Protein AF-A0A536F497-F1 (afdb_monomer_lite)

Secondary structure (DSSP, 8-state):
-----------------S---------S--GGG------SPPPGGG--PPP-SHHHHHHHHHHHHTT---HHHHTT---

Foldseek 3Di:
DDDPPDPDDDDDPDDDDPDDDDDPPPPDPDPVPPPDPPPDDDDPVPDDDADDDPVVVVVVVVCVVVVHDDCCVVVVPRD

Radius of gyration: 24.96 Å; chains: 1; bounding box: 60×52×46 Å

Structure (mmCIF, N/CA/C/O backbone):
data_AF-A0A536F497-F1
#
_entry.id   AF-A0A536F497-F1
#
loop_
_atom_site.group_PDB
_atom_site.id
_atom_site.type_symbol
_atom_site.label_atom_id
_atom_site.label_alt_id
_atom_site.label_comp_id
_atom_site.label_asym_id
_atom_site.label_entity_id
_atom_site.label_seq_id
_atom_site.pdbx_PDB_ins_code
_atom_site.Cartn_x
_atom_site.Cartn_y
_atom_site.Cartn_z
_atom_site.occupancy
_atom_site.B_iso_or_equiv
_atom_site.auth_seq_id
_atom_site.auth_comp_id
_atom_site.auth_asym_id
_atom_site.auth_atom_id
_atom_site.pdbx_PDB_model_num
ATOM 1 N N . MET A 1 1 ? -51.350 38.468 7.468 1.00 43.97 1 MET A N 1
ATOM 2 C CA . MET A 1 1 ? -49.891 38.326 7.662 1.00 43.97 1 MET A CA 1
ATOM 3 C C . MET A 1 1 ? -49.412 37.237 6.718 1.00 43.97 1 MET A C 1
ATOM 5 O O . MET A 1 1 ? -49.996 36.164 6.701 1.00 43.97 1 MET A O 1
ATOM 9 N N . HIS A 1 2 ? -48.492 37.596 5.830 1.00 45.06 2 HIS A N 1
ATOM 10 C CA . HIS A 1 2 ? -48.190 36.924 4.565 1.00 45.06 2 HIS A CA 1
ATOM 11 C C . HIS A 1 2 ? -47.137 35.821 4.784 1.00 45.06 2 HIS A C 1
ATOM 13 O O . HIS A 1 2 ? -46.052 36.121 5.275 1.00 45.06 2 HIS A O 1
ATOM 19 N N . GLN A 1 3 ? -47.444 34.567 4.440 1.00 53.75 3 GLN A N 1
ATOM 20 C CA . GLN A 1 3 ? -46.429 33.516 4.292 1.00 53.75 3 GLN A CA 1
ATOM 21 C C . GLN A 1 3 ? -45.880 33.578 2.858 1.00 53.75 3 GLN A C 1
ATOM 23 O O . GLN A 1 3 ? -46.687 33.599 1.928 1.00 53.75 3 GLN A O 1
ATOM 28 N N . PRO A 1 4 ? -44.556 33.584 2.630 1.00 56.94 4 PRO A N 1
ATOM 29 C CA . PRO A 1 4 ? -44.017 33.356 1.300 1.00 56.94 4 PRO A CA 1
ATOM 30 C C . PRO A 1 4 ? -44.024 31.849 1.026 1.00 56.94 4 PRO A C 1
ATOM 32 O O . PRO A 1 4 ? -43.108 31.118 1.395 1.00 56.94 4 PRO A O 1
ATOM 35 N N . SER A 1 5 ? -45.077 31.366 0.376 1.00 58.62 5 SER A N 1
ATOM 36 C CA . SER A 1 5 ? -45.110 30.042 -0.246 1.00 58.62 5 SER A CA 1
ATOM 37 C C . SER A 1 5 ? -44.227 30.048 -1.500 1.00 58.62 5 SER A C 1
ATOM 39 O O . SER A 1 5 ? -44.701 30.232 -2.617 1.00 58.62 5 SER A O 1
ATOM 41 N N . GLY A 1 6 ? -42.915 29.906 -1.299 1.00 56.06 6 GLY A N 1
ATOM 42 C CA . GLY A 1 6 ? -41.929 29.729 -2.362 1.00 56.06 6 GLY A CA 1
ATOM 43 C C . GLY A 1 6 ? -41.808 28.259 -2.753 1.00 56.06 6 GLY A C 1
ATOM 44 O O . GLY A 1 6 ? -41.034 27.515 -2.157 1.00 56.06 6 GLY A O 1
ATOM 45 N N . SER A 1 7 ? -42.563 27.834 -3.763 1.00 64.44 7 SER A N 1
ATOM 46 C CA . SER A 1 7 ? -42.390 26.543 -4.434 1.00 64.44 7 SER A CA 1
ATOM 47 C C . SER A 1 7 ? -41.131 26.582 -5.311 1.00 64.44 7 SER A C 1
ATOM 49 O O . SER A 1 7 ? -41.201 26.836 -6.513 1.00 64.44 7 SER A O 1
ATOM 51 N N . GLY A 1 8 ? -39.960 26.394 -4.705 1.00 60.47 8 GLY A N 1
ATOM 52 C CA . GLY A 1 8 ? -38.700 26.271 -5.434 1.00 60.47 8 GLY A CA 1
ATOM 53 C C . GLY A 1 8 ? -38.624 24.921 -6.141 1.00 60.47 8 GLY A C 1
ATOM 54 O O . GLY A 1 8 ? -38.307 23.910 -5.519 1.00 60.47 8 GLY A O 1
ATOM 55 N N . THR A 1 9 ? -38.917 24.880 -7.439 1.00 67.00 9 THR A N 1
ATOM 56 C CA . THR A 1 9 ? -38.616 23.716 -8.277 1.00 67.00 9 THR A CA 1
ATOM 57 C C . THR A 1 9 ? -37.101 23.631 -8.448 1.00 67.00 9 THR A C 1
ATOM 59 O O . THR A 1 9 ? -36.515 24.442 -9.165 1.00 67.00 9 THR A O 1
ATOM 62 N N . PHE A 1 10 ? -36.451 22.670 -7.791 1.00 64.62 10 PHE A N 1
ATOM 63 C CA . PHE A 1 10 ? -35.069 22.315 -8.106 1.00 64.62 10 PHE A CA 1
ATOM 64 C C . PHE A 1 10 ? -35.023 21.809 -9.551 1.00 64.62 10 PHE A C 1
ATOM 66 O 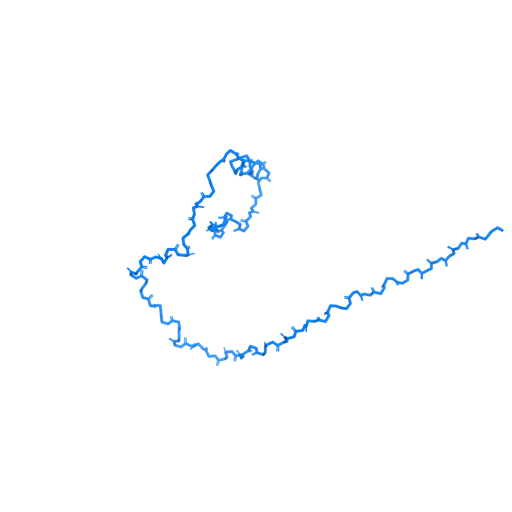O . PHE A 1 10 ? -35.504 20.717 -9.851 1.00 64.62 10 PHE A O 1
ATOM 73 N N . ALA A 1 11 ? -34.484 22.618 -10.461 1.00 66.75 11 ALA A N 1
ATOM 74 C CA . ALA A 1 11 ? -34.195 22.163 -11.812 1.00 66.75 11 ALA A CA 1
ATOM 75 C C . ALA A 1 11 ? -33.085 21.095 -11.750 1.00 66.75 11 ALA A C 1
ATOM 77 O O . ALA A 1 11 ? -32.106 21.285 -11.021 1.00 66.75 11 ALA A O 1
ATOM 78 N N . PRO A 1 12 ? -33.202 19.970 -12.477 1.00 66.31 12 PRO A N 1
ATOM 79 C CA . PRO A 1 12 ? -32.150 18.964 -12.496 1.00 66.31 12 PRO A CA 1
ATOM 80 C C . PRO A 1 12 ? -30.888 19.539 -13.148 1.00 66.31 12 PRO A C 1
ATOM 82 O O . PRO A 1 12 ? -30.956 20.174 -14.202 1.00 66.31 12 PRO A O 1
ATOM 85 N N . ILE A 1 13 ? -29.730 19.296 -12.530 1.00 71.94 13 ILE A N 1
ATOM 86 C CA . ILE A 1 13 ? -28.426 19.634 -13.107 1.00 71.94 13 ILE A CA 1
ATOM 87 C C . ILE A 1 13 ? -28.253 18.788 -14.373 1.00 71.94 13 ILE A C 1
ATOM 89 O O . ILE A 1 13 ? -28.016 17.582 -14.305 1.00 71.94 13 ILE A O 1
ATOM 93 N N . ARG A 1 14 ? -28.408 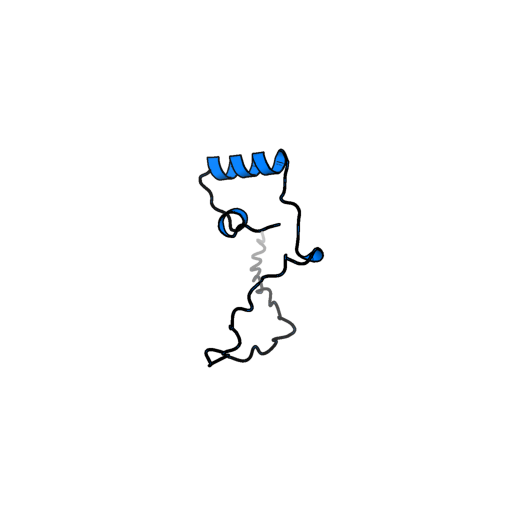19.414 -15.541 1.00 68.69 14 ARG A N 1
ATOM 94 C CA . ARG A 1 14 ? -28.126 18.790 -16.833 1.00 68.69 14 ARG A CA 1
ATOM 95 C C . ARG A 1 14 ? -26.610 18.789 -17.025 1.00 68.69 14 ARG A C 1
ATOM 97 O O . ARG A 1 14 ? -26.023 19.817 -17.336 1.00 68.69 14 ARG A O 1
ATOM 104 N N . PHE A 1 15 ? -25.978 17.645 -16.787 1.00 67.88 15 PHE A N 1
ATOM 105 C CA . PHE A 1 15 ? -24.562 17.445 -17.084 1.00 67.88 15 PHE A CA 1
ATOM 106 C C . PHE A 1 15 ? -24.436 17.063 -18.565 1.00 67.88 15 PHE A C 1
ATOM 108 O O . PHE A 1 15 ? -24.668 15.914 -18.936 1.00 67.88 15 PHE A O 1
ATOM 115 N N . GLU A 1 16 ? -24.154 18.031 -19.437 1.00 68.00 16 GLU A N 1
ATOM 116 C CA . GLU A 1 16 ? -23.770 17.737 -20.821 1.00 68.00 16 GLU A CA 1
ATOM 117 C C . GLU A 1 16 ? -22.364 17.136 -20.826 1.00 68.00 16 GLU A C 1
ATOM 119 O O . GLU A 1 16 ? -21.401 17.796 -20.444 1.00 68.00 16 GLU A O 1
ATOM 124 N N . VAL A 1 17 ? -22.256 15.867 -21.229 1.00 67.81 17 VAL A N 1
ATOM 125 C CA . VAL A 1 17 ? -20.977 15.177 -21.438 1.00 67.81 17 VAL A CA 1
ATOM 126 C C . VAL A 1 17 ? -20.398 15.666 -22.771 1.00 67.81 17 VAL A C 1
ATOM 128 O O . VAL A 1 17 ? -20.960 15.338 -23.819 1.00 67.81 17 VAL A O 1
ATOM 131 N N . PRO A 1 18 ? -19.302 16.446 -22.794 1.00 56.38 18 PRO A N 1
ATOM 132 C CA . PRO A 1 18 ? -18.668 16.832 -24.043 1.00 56.38 18 PRO A CA 1
ATOM 133 C C . PRO A 1 18 ? -17.783 15.673 -24.510 1.00 56.38 18 PRO A C 1
ATOM 135 O O . PRO A 1 18 ? -16.806 15.331 -23.846 1.00 56.38 18 PRO A O 1
ATOM 138 N N . GLY A 1 19 ? -18.110 15.087 -25.663 1.00 64.75 19 GLY A N 1
ATOM 139 C CA . GLY A 1 19 ? -17.266 14.094 -26.332 1.00 64.75 19 GLY A CA 1
ATOM 140 C C . GLY A 1 19 ? -17.684 12.646 -26.089 1.00 64.75 19 GLY A C 1
ATOM 141 O O . GLY A 1 19 ? -16.978 11.883 -25.434 1.00 64.75 19 GLY A O 1
ATOM 142 N N . GLU A 1 20 ? -18.805 12.246 -26.687 1.00 61.47 20 GLU A N 1
ATOM 143 C CA . GLU A 1 20 ? -19.123 10.834 -26.902 1.00 61.47 20 GLU A CA 1
ATOM 144 C C . GLU A 1 20 ? -18.109 10.261 -27.914 1.00 61.47 20 GLU A C 1
ATOM 146 O O . GLU A 1 20 ? -18.249 10.424 -29.126 1.00 61.47 20 GLU A O 1
ATOM 151 N N . VAL A 1 21 ? -17.034 9.632 -27.433 1.00 67.31 21 VAL A N 1
ATOM 152 C CA . VAL A 1 21 ? -16.180 8.787 -28.280 1.00 67.31 21 VAL A CA 1
ATOM 153 C C . VAL A 1 21 ? -16.971 7.520 -28.592 1.00 67.31 21 VAL A C 1
ATOM 155 O O . VAL A 1 21 ? -17.208 6.698 -27.704 1.00 67.31 21 VAL A O 1
ATOM 158 N N . GLU A 1 22 ? -17.381 7.347 -29.851 1.00 65.12 22 GLU A N 1
ATOM 159 C CA . GLU A 1 22 ? -17.990 6.094 -30.295 1.00 65.12 22 GLU A CA 1
ATOM 160 C C . GLU A 1 22 ? -16.994 4.947 -30.098 1.00 65.12 22 GLU A C 1
ATOM 162 O O . GLU A 1 22 ? -15.978 4.825 -30.786 1.00 65.12 22 GLU A O 1
ATOM 167 N N . ARG A 1 23 ? -17.284 4.083 -29.122 1.00 63.16 23 ARG A N 1
ATOM 168 C CA . ARG A 1 23 ? -16.523 2.856 -28.890 1.00 63.16 23 ARG A CA 1
AT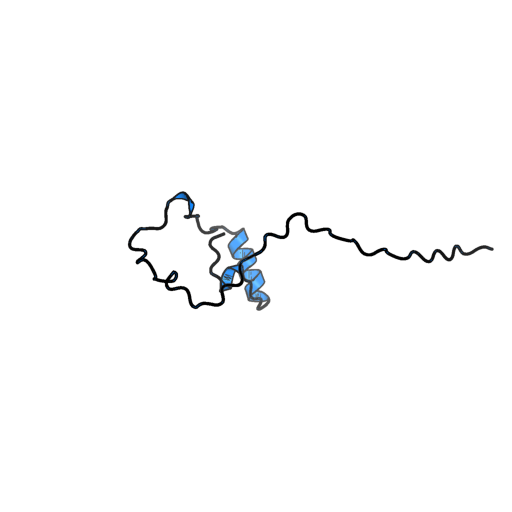OM 169 C C . ARG A 1 23 ? -17.044 1.806 -29.871 1.00 63.16 23 ARG A C 1
ATOM 171 O O . ARG A 1 23 ? -18.213 1.422 -29.752 1.00 63.16 23 ARG A O 1
ATOM 178 N N . PRO A 1 24 ? -16.230 1.312 -30.821 1.00 66.38 24 PRO A N 1
ATOM 179 C CA . PRO A 1 24 ? -16.692 0.303 -31.760 1.00 66.38 24 PRO A CA 1
ATOM 180 C C . PRO A 1 24 ? -17.161 -0.923 -30.974 1.00 66.38 24 PRO A C 1
ATOM 182 O O . PRO A 1 24 ? -16.417 -1.485 -30.167 1.00 66.38 24 PRO A O 1
ATOM 185 N N . ARG A 1 25 ? -18.423 -1.322 -31.179 1.00 65.44 25 ARG A N 1
ATOM 186 C CA . ARG A 1 25 ? -18.979 -2.546 -30.594 1.00 65.44 25 ARG A CA 1
ATOM 187 C C . ARG A 1 25 ? -18.196 -3.724 -31.163 1.00 65.44 25 ARG A C 1
ATOM 189 O O . ARG A 1 25 ? -18.466 -4.160 -32.280 1.00 65.44 25 ARG A O 1
ATOM 196 N N . SER A 1 26 ? -17.238 -4.242 -30.400 1.00 61.81 26 SER A N 1
ATOM 197 C CA . SER A 1 26 ? -16.470 -5.437 -30.739 1.00 61.81 26 SER A CA 1
ATOM 198 C C . SER A 1 26 ? -17.366 -6.678 -30.675 1.00 61.81 26 SER A C 1
ATOM 200 O O . SER A 1 26 ? -17.316 -7.486 -29.751 1.00 61.81 26 SER A O 1
ATOM 202 N N . ARG A 1 27 ? -18.219 -6.858 -31.688 1.00 60.03 27 ARG A N 1
ATOM 203 C CA . ARG A 1 27 ? -18.775 -8.174 -32.005 1.00 60.03 27 ARG A CA 1
ATOM 204 C C . ARG A 1 27 ? -17.670 -8.986 -32.662 1.00 60.03 27 ARG A C 1
ATOM 206 O O . ARG A 1 27 ? -17.503 -8.971 -33.873 1.00 60.03 27 ARG A O 1
ATOM 213 N N . GLY A 1 28 ? -16.892 -9.654 -31.828 1.00 53.72 28 GLY A N 1
ATOM 214 C CA . GLY A 1 28 ? -15.845 -10.560 -32.260 1.00 53.72 28 GLY A CA 1
ATOM 215 C C . GLY A 1 28 ? -14.924 -10.841 -31.093 1.00 53.72 28 GLY A C 1
ATOM 216 O O . GLY A 1 28 ? -14.334 -9.920 -30.533 1.00 53.72 28 GLY A O 1
ATOM 217 N N . ARG A 1 29 ? -14.814 -12.114 -30.711 1.00 61.84 29 ARG A N 1
ATOM 218 C CA . ARG A 1 29 ? -13.710 -12.616 -29.893 1.00 61.84 29 ARG A CA 1
ATOM 219 C C . ARG A 1 29 ? -12.429 -12.293 -30.668 1.00 61.84 29 ARG A C 1
ATOM 221 O O . ARG A 1 29 ? -12.082 -13.014 -31.594 1.00 61.84 29 ARG A O 1
ATOM 228 N N . SER A 1 30 ? -11.801 -11.161 -30.368 1.00 58.94 30 SER A N 1
ATOM 229 C CA . SER A 1 30 ? -10.597 -10.723 -31.058 1.00 58.94 30 SER A CA 1
ATOM 230 C C . SER A 1 30 ? -9.440 -11.651 -30.686 1.00 58.94 30 SER A C 1
ATOM 232 O O . SER A 1 30 ? -9.121 -11.826 -29.509 1.00 58.94 30 SER A O 1
ATOM 234 N N . GLU A 1 31 ? -8.765 -12.199 -31.700 1.00 59.16 31 GLU A N 1
ATOM 235 C CA . GLU A 1 31 ? -7.445 -12.857 -31.602 1.00 59.16 31 GLU A CA 1
ATOM 236 C C . GLU A 1 31 ? -6.372 -11.965 -30.932 1.00 59.16 31 GLU A C 1
ATOM 238 O O . GLU A 1 31 ? -5.287 -12.422 -30.577 1.00 59.16 31 GLU A O 1
ATOM 243 N N . ALA A 1 32 ? -6.695 -10.6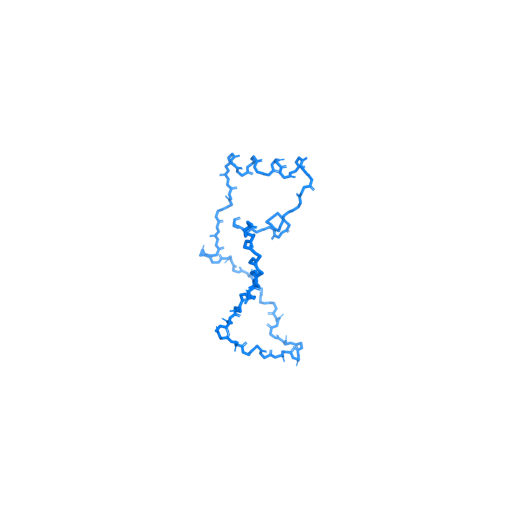89 -30.694 1.00 59.34 32 ALA A N 1
ATOM 244 C CA . ALA A 1 32 ? -5.874 -9.687 -30.024 1.00 59.34 32 ALA A CA 1
ATOM 245 C C . ALA A 1 32 ? -5.626 -9.937 -28.522 1.00 59.34 32 ALA A C 1
ATOM 247 O O . ALA A 1 32 ? -4.752 -9.293 -27.953 1.00 59.34 32 ALA A O 1
ATOM 248 N N . ASN A 1 33 ? -6.337 -10.868 -27.872 1.00 65.75 33 ASN A N 1
ATOM 249 C CA . ASN A 1 33 ? -6.026 -11.288 -26.495 1.00 65.75 33 ASN A CA 1
ATOM 250 C C . ASN A 1 33 ? -5.012 -12.443 -26.449 1.00 65.75 33 ASN A C 1
ATOM 252 O O . ASN A 1 33 ? -5.062 -13.287 -25.554 1.00 65.75 33 ASN A O 1
ATOM 256 N N . THR A 1 34 ? -4.101 -12.521 -27.421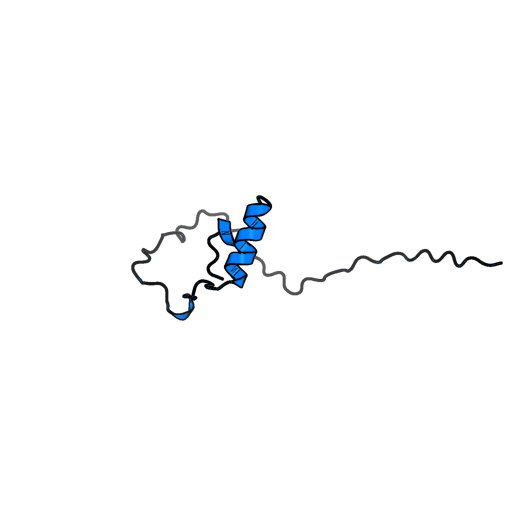 1.00 67.56 34 THR A N 1
ATOM 257 C CA . THR A 1 34 ? -2.949 -13.415 -27.300 1.00 67.56 34 THR A CA 1
ATOM 258 C C . THR A 1 34 ? -2.074 -12.865 -26.180 1.00 67.56 34 THR A C 1
ATOM 260 O O . THR A 1 34 ? -1.438 -11.823 -26.336 1.00 67.56 34 THR A O 1
ATOM 263 N N . ALA A 1 35 ? -2.112 -13.521 -25.018 1.00 67.12 35 ALA A N 1
ATOM 264 C CA . ALA A 1 35 ? -1.340 -13.131 -23.849 1.00 67.12 35 ALA A CA 1
ATOM 265 C C . ALA A 1 35 ? 0.152 -13.188 -24.197 1.00 67.12 35 ALA A C 1
ATOM 267 O O . ALA A 1 35 ? 0.755 -14.259 -24.242 1.00 67.12 35 ALA A O 1
ATOM 268 N N . VAL A 1 36 ? 0.739 -12.025 -24.482 1.00 69.31 36 VAL A N 1
ATOM 269 C CA . VAL A 1 36 ? 2.184 -11.896 -24.647 1.00 69.31 36 VAL A CA 1
ATOM 270 C C . VAL A 1 36 ? 2.807 -12.243 -23.293 1.00 69.31 36 VAL A C 1
ATOM 272 O O . VAL A 1 36 ? 2.419 -11.626 -22.294 1.00 69.31 36 VAL A O 1
ATOM 275 N N . PRO A 1 37 ? 3.726 -13.223 -23.212 1.00 67.94 37 PRO A N 1
ATOM 276 C CA . PRO A 1 37 ? 4.370 -13.561 -21.954 1.00 67.94 37 PRO A CA 1
ATOM 277 C C . PRO A 1 37 ? 5.047 -12.308 -21.398 1.00 67.94 37 PRO A C 1
ATOM 279 O O . PRO A 1 37 ? 5.909 -11.718 -22.051 1.00 67.94 37 PRO A O 1
ATOM 282 N N . ILE A 1 38 ? 4.641 -11.879 -20.203 1.00 65.56 38 ILE A N 1
ATOM 283 C CA . ILE A 1 38 ? 5.276 -10.770 -19.487 1.00 65.56 38 ILE A CA 1
ATOM 284 C C . ILE A 1 38 ? 6.578 -11.326 -18.876 1.00 65.56 38 ILE A C 1
ATOM 286 O O . ILE A 1 38 ? 6.690 -11.482 -17.665 1.00 65.56 38 ILE A O 1
ATOM 290 N N . ASP A 1 39 ? 7.550 -11.709 -19.713 1.00 66.88 39 ASP A N 1
ATOM 291 C CA . ASP A 1 39 ? 8.900 -12.106 -19.266 1.00 66.88 39 ASP A CA 1
ATOM 292 C C . ASP A 1 39 ? 9.739 -10.892 -18.826 1.00 66.88 39 ASP A C 1
ATOM 294 O O . ASP A 1 39 ? 10.807 -11.020 -18.226 1.00 66.88 39 ASP A O 1
ATOM 298 N N . ARG A 1 40 ? 9.217 -9.690 -19.086 1.00 71.75 40 ARG A N 1
ATOM 299 C CA . ARG A 1 40 ? 9.838 -8.405 -18.790 1.00 71.75 40 ARG A CA 1
ATOM 300 C C . ARG A 1 40 ? 9.291 -7.913 -17.467 1.00 71.75 40 ARG A C 1
ATOM 302 O O . ARG A 1 40 ? 8.080 -7.748 -17.311 1.00 71.75 40 ARG A O 1
ATOM 309 N N . ALA A 1 41 ? 10.185 -7.646 -16.519 1.00 81.75 41 ALA A N 1
ATOM 310 C CA . ALA A 1 41 ? 9.830 -6.926 -15.307 1.00 81.75 41 ALA A CA 1
ATOM 311 C C . ALA A 1 41 ? 9.003 -5.679 -15.666 1.00 81.75 41 ALA A C 1
ATOM 313 O O . ALA A 1 41 ? 9.267 -5.025 -16.679 1.00 81.75 41 ALA A O 1
ATOM 314 N N . ARG A 1 42 ? 8.003 -5.351 -14.835 1.00 82.94 42 ARG A N 1
ATOM 315 C CA . ARG A 1 42 ? 7.207 -4.128 -15.023 1.00 82.94 42 ARG A CA 1
ATOM 316 C C . ARG A 1 42 ? 8.154 -2.932 -15.228 1.00 82.94 42 ARG A C 1
ATOM 318 O O . ARG A 1 42 ? 9.174 -2.876 -14.538 1.00 82.94 42 ARG A O 1
ATOM 325 N N . PRO A 1 43 ? 7.857 -2.002 -16.149 1.00 89.00 43 PRO A N 1
ATOM 326 C CA . PRO A 1 43 ? 8.697 -0.826 -16.353 1.00 89.00 43 PRO A CA 1
ATOM 327 C C . PRO A 1 43 ? 8.719 0.048 -15.091 1.00 89.00 43 PRO A C 1
ATOM 329 O O . PRO A 1 43 ? 7.751 0.053 -14.329 1.00 89.00 43 PRO A O 1
ATOM 332 N N . GLU A 1 44 ? 9.806 0.792 -14.866 1.00 89.56 44 GLU A N 1
ATOM 333 C CA . GLU A 1 44 ? 10.009 1.555 -13.619 1.00 89.56 44 GLU A CA 1
ATOM 334 C C . GLU A 1 44 ? 8.886 2.558 -13.327 1.00 89.56 44 GLU A C 1
ATOM 336 O O . GLU A 1 44 ? 8.451 2.665 -12.188 1.00 89.56 44 GLU A O 1
ATOM 341 N N . TRP A 1 45 ? 8.342 3.227 -14.349 1.00 90.69 45 TRP A N 1
ATOM 342 C CA . TRP A 1 45 ? 7.259 4.205 -14.180 1.00 90.69 45 TRP A CA 1
ATOM 343 C C . TRP A 1 45 ? 5.929 3.594 -13.707 1.00 90.69 45 TRP A C 1
ATOM 345 O O . TRP A 1 45 ? 5.074 4.319 -13.209 1.00 90.69 45 TRP A O 1
ATOM 355 N N . LEU A 1 46 ? 5.740 2.278 -13.863 1.00 90.25 46 LEU A N 1
ATOM 356 C CA . LEU A 1 46 ? 4.541 1.555 -13.420 1.00 90.25 46 LEU A CA 1
ATOM 357 C C . LEU A 1 46 ? 4.721 0.946 -12.018 1.00 90.25 46 LEU A C 1
ATOM 359 O O . LEU A 1 46 ? 3.796 0.349 -11.466 1.00 90.25 46 LEU A O 1
ATOM 363 N N . LYS A 1 47 ? 5.921 1.043 -11.437 1.00 90.12 47 LYS A N 1
ATOM 364 C CA . LYS A 1 47 ? 6.186 0.584 -10.075 1.00 90.12 47 LYS A CA 1
ATOM 365 C C . LYS A 1 47 ? 5.920 1.719 -9.102 1.00 90.12 47 LYS A C 1
ATOM 367 O O . LYS A 1 47 ? 6.348 2.850 -9.299 1.00 90.12 47 LYS A O 1
ATOM 372 N N . VAL A 1 48 ? 5.278 1.372 -8.002 1.00 91.38 48 VAL A N 1
ATOM 373 C CA . VAL A 1 48 ? 5.039 2.272 -6.878 1.00 91.38 48 VAL A CA 1
ATOM 374 C C . VAL A 1 48 ? 5.500 1.590 -5.599 1.00 91.38 48 VAL A C 1
ATOM 376 O O . VAL A 1 48 ? 5.604 0.359 -5.537 1.00 91.38 48 VAL A O 1
ATOM 379 N N . ARG A 1 49 ? 5.835 2.387 -4.583 1.00 89.31 49 ARG A N 1
ATOM 380 C CA . ARG A 1 49 ? 6.125 1.844 -3.256 1.00 89.31 49 ARG A CA 1
ATOM 381 C C . ARG A 1 49 ? 4.807 1.604 -2.545 1.00 89.31 49 ARG A C 1
ATOM 383 O O . ARG A 1 49 ? 3.969 2.497 -2.516 1.00 89.31 49 ARG A O 1
ATOM 390 N N . LEU A 1 50 ? 4.667 0.428 -1.944 1.00 87.12 50 LEU A N 1
ATOM 391 C CA . LEU A 1 50 ? 3.511 0.149 -1.105 1.00 87.12 50 LEU A CA 1
ATOM 392 C C . LEU A 1 50 ? 3.473 1.135 0.072 1.00 87.12 50 LEU A C 1
ATOM 394 O O . LEU A 1 50 ? 4.539 1.465 0.610 1.00 87.12 50 LEU A O 1
ATOM 398 N N . PRO A 1 51 ? 2.278 1.597 0.476 1.00 82.56 51 PRO A N 1
ATOM 399 C CA . PRO A 1 51 ? 2.139 2.445 1.645 1.00 82.56 51 PRO A CA 1
A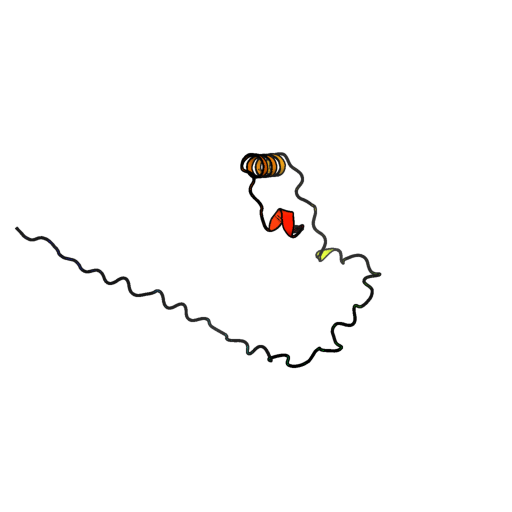TOM 400 C C . PRO A 1 51 ? 2.609 1.680 2.884 1.00 82.56 51 PRO A C 1
ATOM 402 O O . PRO A 1 51 ? 2.097 0.614 3.224 1.00 82.56 51 PRO A O 1
ATOM 405 N N . MET A 1 52 ? 3.614 2.241 3.550 1.00 80.25 52 MET A N 1
ATOM 406 C CA . MET A 1 52 ? 4.189 1.733 4.791 1.00 80.25 52 MET A CA 1
ATOM 407 C C . MET A 1 52 ? 4.123 2.877 5.799 1.00 80.25 52 MET A C 1
ATOM 409 O O . MET A 1 52 ? 4.719 3.928 5.565 1.00 80.25 52 MET A O 1
ATOM 413 N N . GLY A 1 53 ? 3.375 2.711 6.889 1.00 92.75 53 GLY A N 1
ATOM 414 C CA . GLY A 1 53 ? 3.244 3.760 7.897 1.00 92.75 53 GLY A CA 1
ATOM 415 C C . GLY A 1 53 ? 2.139 3.510 8.926 1.00 92.75 53 GLY A C 1
ATOM 416 O O . GLY A 1 53 ? 1.221 2.720 8.672 1.00 92.75 53 GLY A O 1
ATOM 417 N N . PRO A 1 54 ? 2.207 4.196 10.081 1.00 93.88 54 PRO A N 1
ATOM 418 C CA . PRO A 1 54 ? 1.265 4.005 11.179 1.00 93.88 54 PRO A CA 1
ATOM 419 C C . PRO A 1 54 ? -0.164 4.424 10.807 1.00 93.88 54 PRO A C 1
ATOM 421 O O . PRO A 1 54 ? -1.126 3.814 11.271 1.00 93.88 54 PRO A O 1
ATOM 424 N N . GLU A 1 55 ? -0.339 5.419 9.936 1.00 93.44 55 GLU A N 1
ATOM 425 C CA . GLU A 1 55 ? -1.653 5.870 9.467 1.00 93.44 55 GLU A CA 1
ATOM 426 C C . GLU A 1 55 ? -2.370 4.782 8.664 1.00 93.44 55 GLU A C 1
ATOM 428 O O . GLU A 1 55 ? -3.545 4.500 8.912 1.00 93.44 55 GLU A O 1
ATOM 433 N N . TYR A 1 56 ? -1.656 4.129 7.741 1.00 92.62 56 TYR A N 1
ATOM 434 C CA . TYR A 1 56 ? -2.198 3.022 6.953 1.00 92.62 56 TYR A CA 1
ATOM 435 C C . TYR A 1 56 ? -2.581 1.838 7.849 1.00 92.62 56 TYR A C 1
ATOM 437 O O . TYR A 1 56 ? -3.667 1.274 7.711 1.00 92.62 56 TYR A O 1
ATOM 445 N N . GLU A 1 57 ? -1.737 1.496 8.826 1.00 93.81 57 GLU A N 1
ATOM 446 C CA . GLU A 1 57 ? -2.037 0.435 9.792 1.00 93.81 57 GLU A CA 1
ATOM 447 C C . GLU A 1 57 ? -3.270 0.748 10.643 1.00 93.81 57 GLU A C 1
ATOM 449 O O . GLU A 1 57 ? -4.105 -0.130 10.881 1.00 93.81 57 GLU A O 1
ATOM 454 N N . ASN A 1 58 ? -3.414 2.000 11.079 1.00 95.44 58 ASN A N 1
ATOM 455 C CA . ASN A 1 58 ? -4.574 2.451 11.839 1.00 95.44 58 ASN A CA 1
ATOM 456 C C . ASN A 1 58 ? -5.857 2.360 11.008 1.00 95.44 58 ASN A C 1
ATOM 458 O O . ASN A 1 58 ? -6.855 1.821 11.492 1.00 95.44 58 ASN A O 1
ATOM 462 N N . LEU A 1 59 ? -5.820 2.814 9.752 1.00 93.88 59 LEU A N 1
ATOM 463 C CA . LEU A 1 59 ? -6.944 2.706 8.824 1.00 93.88 59 LEU A CA 1
ATOM 464 C C . LEU A 1 59 ? -7.330 1.241 8.585 1.00 93.88 59 LEU A C 1
ATOM 466 O O . LEU A 1 59 ? -8.500 0.874 8.706 1.00 93.88 59 LEU A O 1
ATOM 470 N N . ARG A 1 60 ? -6.342 0.380 8.327 1.00 93.00 60 ARG A N 1
ATOM 471 C CA . ARG A 1 60 ? -6.560 -1.054 8.119 1.00 93.00 60 ARG A CA 1
ATOM 472 C C . ARG A 1 60 ? -7.175 -1.725 9.346 1.00 93.00 60 ARG A C 1
ATOM 474 O O . ARG A 1 60 ? -8.100 -2.528 9.225 1.00 93.00 60 ARG A O 1
ATOM 481 N N . ARG A 1 61 ? -6.695 -1.383 10.546 1.00 95.19 61 ARG A N 1
ATOM 482 C CA . ARG A 1 61 ? -7.240 -1.888 11.816 1.00 95.19 61 ARG A CA 1
ATOM 483 C C . ARG A 1 61 ? -8.684 -1.440 12.012 1.00 95.19 61 ARG A C 1
ATOM 485 O O . ARG A 1 61 ? -9.524 -2.259 12.381 1.00 95.19 61 ARG A O 1
ATOM 492 N N . LEU A 1 62 ? -8.977 -0.170 11.736 1.00 96.25 62 LEU A N 1
ATOM 493 C CA . LEU A 1 62 ? -10.324 0.382 11.820 1.00 96.25 62 LEU A CA 1
ATOM 494 C C . LEU A 1 62 ? -11.286 -0.368 10.895 1.00 96.25 62 LEU A C 1
ATOM 496 O O . LEU A 1 62 ? -12.319 -0.845 11.361 1.00 96.25 62 LEU A O 1
ATOM 500 N N . MET A 1 63 ? -10.930 -0.540 9.622 1.00 95.62 63 MET A N 1
ATOM 501 C CA . MET A 1 63 ? -11.753 -1.274 8.657 1.00 95.62 63 MET A CA 1
ATOM 502 C C . MET A 1 63 ? -12.048 -2.706 9.116 1.00 95.62 63 MET A C 1
ATOM 504 O O . MET A 1 63 ? -13.206 -3.127 9.122 1.00 95.62 63 MET A O 1
ATOM 508 N N . ARG A 1 64 ? -11.025 -3.427 9.595 1.00 94.69 64 ARG A N 1
ATOM 509 C CA . ARG A 1 64 ? -11.175 -4.795 10.118 1.00 94.69 64 ARG A CA 1
ATOM 510 C C . ARG A 1 64 ? -12.046 -4.857 11.366 1.00 94.69 64 ARG A C 1
ATOM 512 O O . ARG A 1 64 ? -12.893 -5.735 11.466 1.00 94.69 64 ARG A O 1
ATOM 519 N N . SER A 1 65 ? -11.902 -3.899 12.284 1.00 97.25 65 SER A N 1
ATOM 520 C CA . SER A 1 65 ? -12.755 -3.811 13.480 1.00 97.25 65 SER A CA 1
ATOM 521 C C . SER A 1 65 ? -14.238 -3.636 13.141 1.00 97.25 65 SER A C 1
ATOM 523 O O . SER A 1 65 ? -15.107 -4.018 13.920 1.00 97.25 65 SER A O 1
ATOM 525 N N . LYS A 1 66 ? -14.528 -3.063 11.968 1.00 97.00 66 LYS A N 1
ATOM 526 C CA . LYS A 1 66 ? -15.879 -2.832 11.456 1.00 97.00 66 LYS A CA 1
ATOM 527 C C . LYS A 1 66 ? -16.327 -3.894 10.451 1.00 97.00 66 LYS A C 1
ATOM 529 O O . LYS A 1 66 ? -17.437 -3.786 9.949 1.00 97.00 66 LYS A O 1
ATOM 534 N N . SER A 1 67 ? -15.501 -4.912 10.187 1.00 95.88 67 SER A N 1
ATOM 535 C CA . SER A 1 67 ? -15.764 -5.961 9.190 1.00 95.88 67 SER A CA 1
ATOM 536 C C . SER A 1 67 ? -16.130 -5.391 7.807 1.00 95.88 67 SER A C 1
ATOM 538 O O . SER A 1 67 ? -17.070 -5.851 7.166 1.00 95.88 67 SER A O 1
ATOM 540 N N . LEU A 1 68 ? -15.415 -4.347 7.369 1.00 96.62 68 LEU A N 1
ATOM 541 C CA . LEU A 1 68 ? -15.638 -3.680 6.082 1.00 96.62 68 LEU A CA 1
ATOM 542 C C . LEU A 1 68 ? -14.630 -4.144 5.026 1.00 96.62 68 LEU A C 1
ATOM 544 O O . LEU A 1 68 ? -13.440 -4.251 5.314 1.00 96.62 68 LEU A O 1
ATOM 548 N N . HIS A 1 69 ? -15.110 -4.315 3.792 1.00 94.19 69 HIS A N 1
ATOM 549 C CA . HIS A 1 69 ? -14.293 -4.591 2.607 1.00 94.19 69 HIS A CA 1
ATOM 550 C C . HIS A 1 69 ? -14.110 -3.326 1.768 1.00 94.19 69 HIS A C 1
ATOM 552 O O . HIS A 1 69 ? -15.021 -2.500 1.671 1.00 94.19 69 HIS A O 1
ATOM 558 N N . THR A 1 70 ? -12.955 -3.183 1.117 1.00 95.00 70 THR A N 1
ATOM 559 C CA . THR A 1 70 ? -12.713 -2.097 0.160 1.00 95.00 70 THR A CA 1
ATOM 560 C C . THR A 1 70 ? -12.117 -2.623 -1.129 1.00 95.00 70 THR A C 1
ATOM 562 O O . THR A 1 70 ? -11.373 -3.601 -1.147 1.00 95.00 70 THR A O 1
ATOM 565 N N . VAL A 1 71 ? -12.390 -1.903 -2.218 1.00 95.62 71 VAL A N 1
ATOM 566 C CA . VAL A 1 71 ? -11.767 -2.160 -3.522 1.00 95.62 71 VAL A CA 1
ATOM 567 C C . VAL A 1 71 ? -10.240 -2.119 -3.419 1.00 95.62 71 VAL A C 1
ATOM 569 O O . VAL A 1 71 ? -9.571 -2.884 -4.103 1.00 95.62 71 VAL A O 1
ATOM 572 N N . CYS A 1 72 ? -9.682 -1.279 -2.542 1.00 91.62 72 CYS A N 1
ATOM 573 C CA . CYS A 1 72 ? -8.239 -1.184 -2.342 1.00 91.62 72 CYS A CA 1
ATOM 574 C C . CYS A 1 72 ? -7.618 -2.516 -1.885 1.00 91.62 72 CYS A C 1
ATOM 576 O O . CYS A 1 72 ? -6.606 -2.923 -2.453 1.00 91.62 72 CYS A O 1
ATOM 578 N N . GLU A 1 73 ? -8.223 -3.207 -0.906 1.00 90.25 73 GLU A N 1
ATOM 579 C CA . GLU A 1 73 ? -7.707 -4.495 -0.413 1.00 90.25 73 GLU A CA 1
ATOM 580 C C . GLU A 1 73 ? -8.036 -5.653 -1.368 1.00 90.25 73 GLU A C 1
ATOM 582 O O . GLU A 1 73 ? -7.154 -6.446 -1.687 1.00 90.25 73 GLU A O 1
ATOM 587 N N . GLU A 1 74 ? -9.265 -5.730 -1.884 1.00 95.31 74 GLU A N 1
ATOM 588 C CA . GLU A 1 74 ? -9.696 -6.844 -2.745 1.00 95.31 74 GLU A CA 1
ATOM 589 C C . GLU A 1 74 ? -8.956 -6.853 -4.092 1.00 95.31 74 GLU A C 1
ATOM 591 O O . GLU A 1 74 ? -8.465 -7.885 -4.556 1.00 95.31 74 GLU A O 1
ATOM 596 N N . ALA A 1 75 ? -8.809 -5.679 -4.713 1.00 95.44 75 ALA A N 1
ATOM 597 C CA . ALA A 1 75 ? -8.139 -5.550 -6.004 1.00 95.44 75 ALA A CA 1
ATOM 598 C C . ALA A 1 75 ? -6.608 -5.544 -5.893 1.00 95.44 75 ALA A C 1
ATOM 600 O O . ALA A 1 75 ? -5.939 -5.472 -6.923 1.00 95.44 75 ALA A O 1
ATOM 601 N N . HIS A 1 76 ? -6.053 -5.589 -4.674 1.00 90.12 76 HIS A N 1
ATOM 602 C CA . HIS A 1 76 ? -4.622 -5.399 -4.423 1.00 90.12 76 HIS A CA 1
ATOM 603 C C . HIS A 1 76 ? -4.097 -4.147 -5.141 1.00 90.12 76 HIS A C 1
ATOM 605 O O . HIS A 1 76 ? -3.079 -4.177 -5.840 1.00 90.12 76 HIS A O 1
ATOM 611 N N . CYS A 1 77 ? -4.855 -3.054 -5.009 1.00 92.12 77 CYS A N 1
ATOM 612 C CA . CYS A 1 77 ? -4.547 -1.794 -5.664 1.00 92.12 77 CYS A CA 1
ATOM 613 C C . CYS A 1 77 ? -3.153 -1.331 -5.209 1.00 92.12 77 CYS A C 1
ATOM 615 O O . CYS A 1 77 ? -2.905 -1.280 -4.006 1.00 92.12 77 CYS A O 1
ATOM 617 N N . PRO A 1 78 ? -2.229 -1.012 -6.131 1.00 89.25 78 PRO A N 1
ATOM 618 C CA . PRO A 1 78 ? -0.864 -0.654 -5.760 1.00 89.25 78 PRO A CA 1
ATOM 619 C C . PRO A 1 78 ? -0.744 0.780 -5.208 1.00 89.25 78 PRO A C 1
ATOM 621 O O . PRO A 1 78 ? 0.342 1.155 -4.774 1.00 89.25 78 PRO A O 1
ATOM 624 N N . ASN A 1 79 ? -1.832 1.561 -5.250 1.00 88.19 79 ASN A N 1
ATOM 625 C CA . ASN A 1 79 ? -1.890 2.962 -4.822 1.00 88.19 79 ASN A CA 1
ATOM 626 C C . ASN A 1 79 ? -2.081 3.119 -3.312 1.00 88.19 79 ASN A C 1
ATOM 628 O O . ASN A 1 79 ? -2.888 2.353 -2.738 1.00 88.19 79 ASN A O 1
#

pLDDT: mean 77.14, std 15.41, range [43.97, 97.25]

Sequence (79 aa):
MHQPSGSGTFAPIRFEVPGEVERPRSRGRSEANTAVPIDRARPEWLKVRLPMGPEYENLRRLMRSKSLHTVCEEAHCPN